Protein AF-A0A2E4XYW0-F1 (afdb_monomer_lite)

Secondary structure (DSSP, 8-state):
--HHHHHHTT-S-TTT--TTT---BHHHHHHHHIIIIIHHHTTTEEEETTEEEEE-SS--HHHHHHHHHHHHHHHTTTS-----SGGGHHHHHHHHH-SEEEEEETTEEEEEE-------B-

Foldseek 3Di:
DPPVVCVLVPVPCLVVDPPLPDAAQLVVVVVVCCVPPCVVVVVAWDDDPLEIEGEDEADDPVRQVVVVVVLCVLLVFQDQDDPPDSVNVVSNSCNQNGQKYWYDYPPDIDIDGRPHHHNHDD

Sequence (122 aa):
MDEFERYLQGEDLYRKYEVTRITWDCDRLQSQFEEKYLNTVRRRIARDGNAVVFTKSELAPEAFERWIKEAQYSLSFGQERQISNPANLMPALIVRLFDRFEFRSGDLRDNVANDFEPRCEG

Radius of gyration: 14.98 Å; chains: 1; bounding box: 35×28×43 Å

pLDDT: mean 72.6, std 15.67, range [41.0, 95.31]

Structure (mmCIF, N/CA/C/O backbone):
data_AF-A0A2E4XYW0-F1
#
_entry.id   AF-A0A2E4XYW0-F1
#
loop_
_atom_site.group_PDB
_atom_site.id
_atom_site.type_symbol
_atom_site.label_atom_id
_atom_site.lab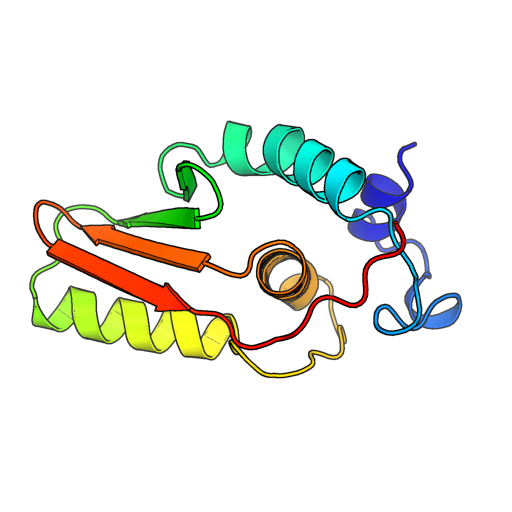el_alt_id
_atom_site.label_comp_id
_atom_site.label_asym_id
_atom_site.label_entity_id
_atom_site.label_seq_id
_atom_site.pdbx_PDB_ins_code
_atom_site.Cartn_x
_atom_site.Cartn_y
_atom_site.Cartn_z
_atom_site.occupancy
_atom_site.B_iso_or_equiv
_atom_site.auth_seq_id
_atom_site.auth_comp_id
_atom_site.auth_asym_id
_atom_site.auth_atom_id
_atom_site.pdbx_PDB_model_num
ATOM 1 N N . MET A 1 1 ? -14.485 17.399 12.306 1.00 48.28 1 MET A N 1
ATOM 2 C CA . MET A 1 1 ? -13.127 16.877 12.071 1.00 48.28 1 MET A CA 1
ATOM 3 C C . MET A 1 1 ? -13.220 15.380 12.186 1.00 48.28 1 MET A C 1
ATOM 5 O O . MET A 1 1 ? -13.632 14.907 13.241 1.00 48.28 1 MET A O 1
ATOM 9 N N . ASP A 1 2 ? -12.942 14.683 11.090 1.00 60.78 2 ASP A N 1
ATOM 10 C CA . ASP A 1 2 ? -12.920 13.223 11.068 1.00 60.78 2 ASP A CA 1
ATOM 11 C C . ASP A 1 2 ? -11.887 12.717 12.078 1.00 60.78 2 ASP A C 1
ATOM 13 O O . ASP A 1 2 ? -10.827 13.320 12.252 1.00 60.78 2 ASP A O 1
ATOM 17 N N . GLU A 1 3 ? -12.193 11.622 12.763 1.00 53.34 3 GLU A N 1
ATOM 18 C CA . GLU A 1 3 ? -11.297 10.992 13.740 1.00 53.34 3 GLU A CA 1
ATOM 19 C C . GLU A 1 3 ? -9.930 10.667 13.114 1.00 53.34 3 GLU A C 1
ATOM 21 O O . GLU A 1 3 ? -8.883 10.880 13.727 1.00 53.34 3 GLU A O 1
ATOM 26 N N . PHE A 1 4 ? -9.949 10.315 11.826 1.00 57.28 4 PHE A N 1
ATOM 27 C CA . PHE A 1 4 ? -8.784 10.169 10.964 1.00 57.28 4 PHE A CA 1
ATOM 28 C C . PHE A 1 4 ? -7.966 11.461 10.817 1.00 57.28 4 PHE A C 1
ATOM 30 O O . PHE A 1 4 ? -6.744 11.429 10.890 1.00 57.28 4 PHE A O 1
ATOM 37 N N . GLU A 1 5 ? -8.593 12.630 10.662 1.00 54.91 5 GLU A N 1
ATOM 38 C CA . GLU A 1 5 ? -7.863 13.902 10.555 1.00 54.91 5 GLU A CA 1
ATOM 39 C C . GLU A 1 5 ? -7.206 14.313 11.866 1.00 54.91 5 GLU A C 1
ATOM 41 O O . GLU A 1 5 ? -6.079 14.800 11.848 1.00 54.91 5 GLU A O 1
ATOM 46 N N . ARG A 1 6 ? -7.881 14.080 12.994 1.00 58.03 6 ARG A N 1
ATOM 47 C CA . ARG A 1 6 ? -7.336 14.348 14.334 1.00 58.03 6 ARG A CA 1
ATOM 48 C C . ARG A 1 6 ? -6.146 13.436 14.626 1.00 58.03 6 ARG A C 1
ATOM 50 O O . ARG A 1 6 ? -5.119 13.890 15.125 1.00 58.03 6 ARG A O 1
ATOM 57 N N . TYR A 1 7 ? -6.253 12.178 14.202 1.00 55.59 7 TYR A N 1
ATOM 58 C CA . TYR A 1 7 ? -5.169 11.204 14.213 1.00 55.59 7 TYR A CA 1
ATOM 59 C C . TYR A 1 7 ? -3.971 11.620 13.345 1.00 55.59 7 TYR A C 1
ATOM 61 O O . TYR A 1 7 ? -2.829 11.588 13.804 1.00 55.59 7 TYR A O 1
ATOM 69 N N . LEU A 1 8 ? -4.216 12.098 12.123 1.00 51.88 8 LEU A N 1
ATOM 70 C CA . LEU A 1 8 ? -3.176 12.586 11.209 1.00 51.88 8 LEU A CA 1
ATOM 71 C C . LEU A 1 8 ? -2.523 13.901 11.655 1.00 51.88 8 LEU A C 1
ATOM 73 O O . LEU A 1 8 ? -1.375 14.162 11.301 1.00 51.88 8 LEU A O 1
ATOM 77 N N . GLN A 1 9 ? -3.242 14.738 12.405 1.00 53.25 9 GLN A N 1
ATOM 78 C CA . GLN A 1 9 ? -2.747 16.021 12.911 1.00 53.25 9 GLN A CA 1
ATOM 79 C C . GLN A 1 9 ? -1.869 15.886 14.161 1.00 53.25 9 GLN A C 1
ATOM 81 O O . GLN A 1 9 ? -1.334 16.888 14.631 1.00 53.25 9 GLN A O 1
ATOM 86 N N . GLY A 1 10 ? -1.684 14.672 14.691 1.00 45.06 10 GLY A N 1
ATOM 87 C CA . GLY A 1 10 ? -0.855 14.463 15.873 1.00 45.06 10 GLY A CA 1
ATOM 88 C C . GLY A 1 10 ? -1.433 15.100 17.138 1.00 45.06 10 GLY A C 1
ATOM 89 O O . GLY A 1 10 ? -0.673 15.339 18.077 1.00 45.06 10 GLY A O 1
ATOM 90 N N . GLU A 1 11 ? -2.753 15.356 17.192 1.00 46.78 11 GLU A N 1
ATOM 91 C CA . GLU A 1 11 ? -3.426 15.505 18.489 1.00 46.78 11 GLU A CA 1
ATOM 92 C C . GLU A 1 11 ? -3.053 14.271 19.321 1.00 46.78 11 GLU A C 1
ATOM 94 O O . GLU A 1 11 ? -3.025 13.169 18.778 1.00 46.78 11 GLU A O 1
ATOM 99 N N . ASP A 1 12 ? -2.698 14.486 20.592 1.00 46.72 12 ASP A N 1
ATOM 100 C CA . ASP A 1 12 ? -2.027 13.572 21.535 1.00 46.72 12 ASP A CA 1
ATOM 101 C C . ASP A 1 12 ? -2.797 12.251 21.786 1.00 46.72 12 ASP A C 1
ATOM 103 O O . ASP A 1 12 ? -3.289 11.952 22.874 1.00 46.72 12 ASP A O 1
ATOM 107 N N . LEU A 1 13 ? -2.947 11.449 20.734 1.00 44.41 13 LEU A N 1
ATOM 108 C CA . LEU A 1 13 ? -3.657 10.178 20.694 1.00 44.41 13 LEU A CA 1
ATOM 109 C C . LEU A 1 13 ? -2.698 9.022 20.988 1.00 44.41 13 LEU A C 1
ATOM 111 O O . LEU A 1 13 ? -3.163 7.981 21.429 1.00 44.41 13 LEU A O 1
ATOM 115 N N . TYR A 1 14 ? -1.377 9.229 20.887 1.00 41.00 14 TYR A N 1
ATOM 116 C CA . TYR A 1 14 ? -0.352 8.282 21.354 1.00 41.00 14 TYR A CA 1
ATOM 117 C C . TYR A 1 14 ? -0.490 7.949 22.846 1.00 41.00 14 TYR A C 1
ATOM 119 O O . TYR A 1 14 ? -0.119 6.859 23.273 1.00 41.00 14 TYR A O 1
ATOM 127 N N . ARG A 1 15 ? -1.034 8.878 23.646 1.00 43.19 15 ARG A N 1
ATOM 128 C CA . ARG A 1 15 ? -1.333 8.667 25.071 1.00 43.19 15 ARG A CA 1
ATOM 129 C C . ARG A 1 15 ? -2.753 8.193 25.350 1.00 43.19 15 ARG A C 1
ATOM 131 O O . ARG A 1 15 ? -2.995 7.641 26.419 1.00 43.19 15 ARG A O 1
ATOM 138 N N . LYS A 1 16 ? -3.694 8.430 24.436 1.00 41.78 16 LYS A N 1
ATOM 139 C CA . LYS A 1 16 ? -5.114 8.125 24.653 1.00 41.78 16 LYS A CA 1
ATOM 140 C C . LYS A 1 16 ? -5.534 6.794 24.031 1.00 41.78 16 LYS A C 1
ATOM 142 O O . LYS A 1 16 ? -6.499 6.193 24.492 1.00 41.78 16 LYS A O 1
ATOM 147 N N . TYR A 1 17 ? -4.790 6.319 23.036 1.00 42.41 17 TYR A N 1
ATOM 148 C CA . TYR A 1 17 ? -5.134 5.134 22.284 1.00 42.41 17 TYR A CA 1
ATOM 149 C C . TYR A 1 17 ? -3.882 4.394 21.789 1.00 42.41 17 TYR A C 1
ATOM 151 O O . TYR A 1 17 ? -3.157 4.867 20.914 1.00 42.41 17 TYR A O 1
ATOM 159 N N . GLU A 1 18 ? -3.635 3.192 22.306 1.00 49.00 18 GLU A N 1
ATOM 160 C CA . GLU A 1 18 ? -2.759 2.247 21.614 1.00 49.00 18 GLU A CA 1
ATOM 161 C C . GLU A 1 18 ? -3.407 1.931 20.267 1.00 49.00 18 GLU A C 1
ATOM 163 O O . GLU A 1 18 ? -4.467 1.317 20.229 1.00 49.00 18 GLU A O 1
ATOM 168 N N . VAL A 1 19 ? -2.795 2.357 19.161 1.00 46.62 19 VAL A N 1
ATOM 169 C CA . VAL A 1 19 ? -3.316 2.178 17.791 1.00 46.62 19 VAL A CA 1
ATOM 170 C C . VAL A 1 19 ? -3.702 0.723 17.514 1.00 46.62 19 VAL A C 1
ATOM 172 O O . VAL A 1 19 ? -4.660 0.453 16.801 1.00 46.62 19 VAL A O 1
ATOM 175 N N . THR A 1 20 ? -3.007 -0.227 18.134 1.00 47.62 20 THR A N 1
ATOM 176 C CA . THR A 1 20 ? -3.236 -1.675 18.031 1.00 47.62 20 THR A CA 1
ATOM 177 C C . THR A 1 20 ? -4.450 -2.165 18.831 1.00 47.62 20 THR A C 1
ATOM 179 O O . THR A 1 20 ? -4.958 -3.254 18.568 1.00 47.62 20 THR A O 1
ATOM 182 N N . ARG A 1 21 ? -4.952 -1.351 19.767 1.00 44.53 21 ARG A N 1
ATOM 183 C CA . ARG A 1 21 ? -6.178 -1.564 20.551 1.00 44.53 21 ARG A CA 1
ATOM 184 C C . ARG A 1 21 ? -7.353 -0.695 20.118 1.00 44.53 21 ARG A C 1
ATOM 186 O O . ARG A 1 21 ? -8.450 -0.918 20.621 1.00 44.53 21 ARG A O 1
ATOM 193 N N . ILE A 1 22 ? -7.156 0.272 19.220 1.00 51.81 22 ILE A N 1
ATOM 194 C CA . ILE A 1 22 ? -8.296 0.979 18.640 1.00 51.81 22 ILE A CA 1
ATOM 195 C C . ILE A 1 22 ? -8.933 0.059 17.625 1.00 51.81 22 ILE A C 1
ATOM 197 O O . ILE A 1 22 ? -8.310 -0.353 16.642 1.00 51.81 22 ILE A O 1
ATOM 201 N N . THR A 1 23 ? -10.173 -0.272 17.901 1.00 53.78 23 THR A N 1
ATOM 202 C CA . THR A 1 23 ? -11.058 -0.916 16.970 1.00 53.78 23 THR A CA 1
ATOM 203 C C . THR A 1 23 ? -11.662 0.159 16.084 1.00 53.78 23 THR A C 1
ATOM 205 O O . THR A 1 23 ? -12.547 0.918 16.462 1.00 53.78 23 THR A O 1
ATOM 208 N N . TRP A 1 24 ? -11.073 0.304 14.907 1.00 61.91 24 TRP A N 1
ATOM 209 C CA . TRP A 1 24 ? -11.617 1.173 13.887 1.00 61.91 24 TRP A CA 1
ATOM 210 C C . TRP A 1 24 ? -12.484 0.355 12.937 1.00 61.91 24 TRP A C 1
ATOM 212 O O . TRP A 1 24 ? -12.132 -0.779 12.603 1.00 61.91 24 TRP A O 1
ATOM 222 N N . ASP A 1 25 ? -13.565 0.969 12.465 1.00 68.94 25 ASP A N 1
ATOM 223 C CA . ASP A 1 25 ? -14.246 0.554 11.242 1.00 68.94 25 ASP A CA 1
ATOM 224 C C . ASP A 1 25 ? -13.255 0.733 10.080 1.00 68.94 25 ASP A C 1
ATOM 226 O O . ASP A 1 25 ? -12.990 1.847 9.607 1.00 68.94 25 ASP A O 1
ATOM 230 N N . CYS A 1 26 ? -12.622 -0.374 9.694 1.00 73.75 26 CYS A N 1
ATOM 231 C CA . CYS A 1 26 ? -11.586 -0.378 8.671 1.00 73.75 26 CYS A CA 1
ATOM 232 C C . CYS A 1 26 ? -12.139 -0.000 7.299 1.00 73.75 26 CYS A C 1
ATOM 234 O O . CYS A 1 26 ? -11.423 0.660 6.552 1.00 73.75 26 CYS A O 1
ATOM 236 N N . ASP A 1 27 ? -13.395 -0.328 6.990 1.00 73.75 27 ASP A N 1
ATOM 237 C CA . ASP A 1 27 ? -14.017 0.003 5.706 1.00 73.75 27 ASP A CA 1
ATOM 238 C C . ASP A 1 27 ? -14.202 1.518 5.577 1.00 73.75 27 ASP A C 1
ATOM 240 O O . ASP A 1 27 ? -13.855 2.136 4.557 1.00 73.75 27 ASP A O 1
ATOM 244 N N . ARG A 1 28 ? -14.686 2.152 6.651 1.00 72.19 28 ARG A N 1
ATOM 245 C CA . ARG A 1 28 ? -14.806 3.609 6.717 1.00 72.19 28 ARG A CA 1
ATOM 246 C C . ARG A 1 28 ? -13.439 4.288 6.670 1.00 72.19 28 ARG A C 1
ATOM 248 O O . ARG A 1 28 ? -13.274 5.264 5.934 1.00 72.19 28 ARG A O 1
ATOM 255 N N . LEU A 1 29 ? -12.454 3.787 7.415 1.00 72.94 29 LEU A N 1
ATOM 256 C CA . LEU A 1 29 ? -11.099 4.345 7.395 1.00 72.94 29 LEU A CA 1
ATOM 257 C C . LEU A 1 29 ? -10.416 4.195 6.043 1.00 72.94 29 LEU A C 1
ATOM 259 O O . LEU A 1 29 ? -9.770 5.132 5.575 1.00 72.94 29 LEU A O 1
ATOM 263 N N . GLN A 1 30 ? -10.558 3.034 5.418 1.00 75.69 30 GLN A N 1
ATOM 264 C CA . GLN A 1 30 ? -10.026 2.766 4.096 1.00 75.69 30 GLN A CA 1
ATOM 265 C C . GLN A 1 30 ? -10.625 3.743 3.083 1.00 75.69 30 GLN A C 1
ATOM 267 O O . GLN A 1 30 ? -9.883 4.385 2.343 1.00 75.69 30 GLN A O 1
ATOM 272 N N . SER A 1 31 ? -11.943 3.947 3.116 1.00 73.44 31 SER A N 1
ATOM 273 C CA . SER A 1 31 ? -12.621 4.908 2.238 1.00 73.44 31 SER A CA 1
ATOM 274 C C . SER A 1 31 ? -12.070 6.334 2.402 1.00 73.44 31 SER A C 1
ATOM 276 O O . SER A 1 31 ? -11.749 6.996 1.414 1.00 73.44 31 SER A O 1
ATOM 278 N N . GLN A 1 32 ? -11.872 6.792 3.644 1.00 70.94 32 GLN A N 1
ATOM 279 C CA . GLN A 1 32 ? -11.298 8.114 3.937 1.00 70.94 32 GLN A CA 1
ATOM 280 C C . GLN A 1 32 ? -9.825 8.228 3.515 1.00 70.94 32 GLN A C 1
ATOM 282 O O . GLN A 1 32 ? -9.389 9.263 2.999 1.00 70.94 32 GLN A O 1
ATOM 287 N N . PHE A 1 33 ? -9.045 7.163 3.713 1.00 75.69 33 PHE A N 1
ATOM 288 C CA . PHE A 1 33 ? -7.654 7.091 3.280 1.00 75.69 33 PHE A CA 1
ATOM 289 C C . PHE A 1 33 ? -7.544 7.226 1.758 1.00 75.69 33 PHE A C 1
ATOM 291 O O . PHE A 1 33 ? -6.730 8.003 1.250 1.00 75.69 33 PHE A O 1
ATOM 298 N N . GLU A 1 34 ? -8.381 6.501 1.022 1.00 71.56 34 GLU A N 1
ATOM 299 C CA . GLU A 1 34 ? -8.414 6.519 -0.439 1.00 71.56 34 GLU A CA 1
ATOM 300 C C . GLU A 1 34 ? -8.821 7.887 -0.982 1.00 71.56 34 GLU A C 1
ATOM 302 O O . GLU A 1 34 ? -8.144 8.433 -1.864 1.00 71.56 34 GLU A O 1
ATOM 307 N N . GLU A 1 35 ? -9.875 8.472 -0.408 1.00 70.50 35 GLU A N 1
ATOM 308 C CA . GLU A 1 35 ? -10.373 9.789 -0.790 1.00 70.50 35 GLU A CA 1
ATOM 309 C C . GLU A 1 35 ? -9.302 10.872 -0.630 1.00 70.50 35 GLU A C 1
ATOM 311 O O . GLU A 1 35 ? -9.121 11.703 -1.523 1.00 70.50 35 GLU A O 1
ATOM 316 N N . LYS A 1 36 ? -8.558 10.838 0.481 1.00 67.25 36 LYS A N 1
ATOM 317 C CA . LYS A 1 36 ? -7.611 11.892 0.855 1.00 67.25 36 LYS A CA 1
ATOM 318 C C . LYS A 1 36 ? -6.216 11.700 0.263 1.00 67.25 36 LYS A C 1
ATOM 320 O O . LYS A 1 36 ? -5.601 12.662 -0.206 1.00 67.25 36 LYS A O 1
ATOM 325 N N . TYR A 1 37 ? -5.698 10.474 0.277 1.00 65.81 37 TYR A N 1
ATOM 326 C CA . TYR A 1 37 ? -4.298 10.194 -0.048 1.00 65.81 37 TYR A CA 1
ATOM 327 C C . TYR A 1 37 ? -4.115 9.520 -1.397 1.00 65.81 37 TYR A C 1
ATOM 329 O O . TYR A 1 37 ? -3.269 9.971 -2.171 1.00 65.81 37 TYR A O 1
ATOM 337 N N . LEU A 1 38 ? -4.909 8.498 -1.730 1.00 66.56 38 LEU A N 1
ATOM 338 C CA . LEU A 1 38 ? -4.754 7.845 -3.032 1.00 66.56 38 LEU A CA 1
ATOM 339 C C . LEU A 1 38 ? -5.157 8.779 -4.167 1.00 66.56 38 LEU A C 1
ATOM 341 O O . LEU A 1 38 ? -4.400 8.911 -5.124 1.00 66.56 38 LEU A O 1
ATOM 345 N N . ASN A 1 39 ? -6.264 9.515 -4.035 1.00 59.81 39 ASN A N 1
ATOM 346 C CA . ASN A 1 39 ? -6.680 10.486 -5.054 1.00 59.81 39 ASN A CA 1
ATOM 347 C C . ASN A 1 39 ? -5.641 11.592 -5.303 1.00 59.81 39 ASN A C 1
ATOM 349 O O . ASN A 1 39 ? -5.442 11.998 -6.449 1.00 59.81 39 ASN A O 1
ATOM 353 N N . THR A 1 40 ? -4.932 12.023 -4.258 1.00 56.53 40 THR A N 1
ATOM 354 C CA . THR A 1 40 ? -3.900 13.070 -4.334 1.00 56.53 40 THR A CA 1
ATOM 355 C C . THR A 1 40 ? -2.570 12.542 -4.896 1.00 56.53 40 THR A C 1
ATOM 357 O O . THR A 1 40 ? -1.861 13.261 -5.599 1.00 56.53 40 THR A O 1
ATOM 360 N N . VAL A 1 41 ? -2.235 11.269 -4.647 1.00 56.41 41 VAL A N 1
ATOM 361 C CA . VAL A 1 41 ? -0.963 10.626 -5.044 1.00 56.41 41 VAL A CA 1
ATOM 362 C C . VAL A 1 41 ? -1.131 9.702 -6.270 1.00 56.41 41 VAL A C 1
ATOM 364 O O . VAL A 1 41 ? -0.193 8.998 -6.645 1.00 56.41 41 VAL A O 1
ATOM 367 N N . ARG A 1 42 ? -2.283 9.760 -6.964 1.00 52.25 42 ARG A N 1
ATOM 368 C CA . ARG A 1 42 ? -2.745 8.882 -8.073 1.00 52.25 42 ARG A CA 1
ATOM 369 C C . ARG A 1 42 ? -1.713 8.463 -9.124 1.00 52.25 42 ARG A C 1
ATOM 371 O O . ARG A 1 42 ? -1.891 7.442 -9.774 1.00 52.25 42 ARG A O 1
ATOM 378 N N . ARG A 1 43 ? -0.640 9.233 -9.332 1.00 53.06 43 ARG A N 1
ATOM 379 C CA . ARG A 1 43 ? 0.429 8.870 -10.282 1.00 53.06 43 ARG A CA 1
ATOM 380 C C . ARG A 1 43 ? 1.358 7.762 -9.772 1.00 53.06 43 ARG A C 1
ATOM 382 O O . ARG A 1 43 ? 2.089 7.194 -10.573 1.00 53.06 43 ARG A O 1
ATOM 389 N N . ARG A 1 44 ? 1.389 7.508 -8.460 1.00 60.47 44 ARG A N 1
ATOM 390 C CA . ARG A 1 44 ? 2.321 6.569 -7.810 1.00 60.47 44 ARG A CA 1
ATOM 391 C C . ARG A 1 44 ? 1.641 5.540 -6.915 1.00 60.47 44 ARG A C 1
ATOM 393 O O . ARG A 1 44 ? 2.273 4.530 -6.638 1.00 60.47 44 ARG A O 1
ATOM 400 N N . ILE A 1 45 ? 0.412 5.782 -6.456 1.00 66.50 45 ILE A N 1
ATOM 401 C CA . ILE A 1 45 ? -0.350 4.828 -5.640 1.00 66.50 45 ILE A CA 1
ATOM 402 C C . ILE A 1 45 ? -1.802 4.794 -6.139 1.00 66.50 45 ILE A C 1
ATOM 404 O O . ILE A 1 45 ? -2.421 5.850 -6.264 1.00 66.50 45 ILE A O 1
ATOM 408 N N . ALA A 1 46 ? -2.329 3.607 -6.440 1.00 70.31 46 ALA A N 1
ATOM 409 C CA . ALA A 1 46 ? -3.703 3.371 -6.892 1.00 70.31 46 ALA A CA 1
ATOM 410 C C . ALA A 1 46 ? -4.333 2.174 -6.156 1.00 70.31 46 ALA A C 1
ATOM 412 O O . ALA A 1 46 ? -3.643 1.477 -5.416 1.00 70.31 46 ALA A O 1
ATOM 413 N N . ARG A 1 47 ? -5.633 1.934 -6.360 1.00 71.56 47 ARG A N 1
ATOM 414 C CA . ARG A 1 47 ? -6.343 0.739 -5.881 1.00 71.56 47 ARG A CA 1
ATOM 415 C C . ARG A 1 47 ? -6.849 -0.079 -7.063 1.00 71.56 47 ARG A C 1
ATOM 417 O O . ARG A 1 47 ? -7.407 0.489 -8.000 1.00 71.56 47 ARG A O 1
ATOM 424 N N . ASP A 1 48 ? -6.672 -1.392 -6.984 1.00 70.06 48 ASP A N 1
ATOM 425 C CA . ASP A 1 48 ? -7.206 -2.376 -7.927 1.00 70.06 48 ASP A CA 1
ATOM 426 C C . ASP A 1 48 ? -7.865 -3.518 -7.131 1.00 70.06 48 ASP A C 1
ATOM 428 O O . ASP A 1 48 ? -7.193 -4.374 -6.552 1.00 70.06 48 ASP A O 1
ATOM 432 N N . GLY A 1 49 ? -9.195 -3.473 -6.993 1.00 73.50 49 GLY A N 1
ATOM 433 C CA . GLY A 1 49 ? -9.933 -4.379 -6.107 1.00 73.50 49 GLY A CA 1
ATOM 434 C C . GLY A 1 49 ? -9.511 -4.216 -4.643 1.00 73.50 49 GLY A C 1
ATOM 435 O O . GLY A 1 49 ? -9.698 -3.149 -4.066 1.00 73.50 49 GLY A O 1
ATOM 436 N N . ASN A 1 50 ? -8.928 -5.255 -4.042 1.00 70.31 50 ASN A N 1
ATOM 437 C CA . ASN A 1 50 ? -8.394 -5.206 -2.670 1.00 70.31 50 ASN A CA 1
ATOM 438 C C . ASN A 1 50 ? -6.886 -4.908 -2.618 1.00 70.31 50 ASN A C 1
ATOM 440 O O . ASN A 1 50 ? -6.313 -4.873 -1.535 1.00 70.31 50 ASN A O 1
ATOM 444 N N . ALA A 1 51 ? -6.236 -4.694 -3.766 1.00 80.12 51 ALA A N 1
ATOM 445 C CA . ALA A 1 51 ? -4.804 -4.439 -3.824 1.00 80.12 51 ALA A CA 1
ATOM 446 C C . ALA A 1 51 ? -4.481 -2.943 -3.907 1.00 80.12 51 ALA A C 1
ATOM 448 O O . ALA A 1 51 ? -5.096 -2.198 -4.677 1.00 80.12 51 ALA A O 1
ATOM 449 N N . VAL A 1 52 ? -3.457 -2.515 -3.168 1.00 86.25 52 VAL A N 1
ATOM 450 C CA . VAL A 1 52 ? -2.819 -1.205 -3.357 1.00 86.25 52 VAL A CA 1
ATOM 451 C C . VAL A 1 52 ? -1.684 -1.340 -4.359 1.00 86.25 52 VAL A C 1
ATOM 453 O O . VAL A 1 52 ? -0.759 -2.126 -4.172 1.00 86.25 52 VAL A O 1
ATOM 456 N N . VAL A 1 53 ? -1.729 -0.534 -5.412 1.00 87.56 53 VAL A N 1
ATOM 457 C CA . VAL A 1 53 ? -0.775 -0.565 -6.519 1.00 87.56 53 VAL A CA 1
ATOM 458 C C . VAL A 1 53 ? 0.216 0.584 -6.388 1.00 87.56 53 VAL A C 1
ATOM 460 O O . VAL A 1 53 ? -0.149 1.743 -6.578 1.00 87.56 53 VAL A O 1
ATOM 463 N N . PHE A 1 54 ? 1.483 0.279 -6.1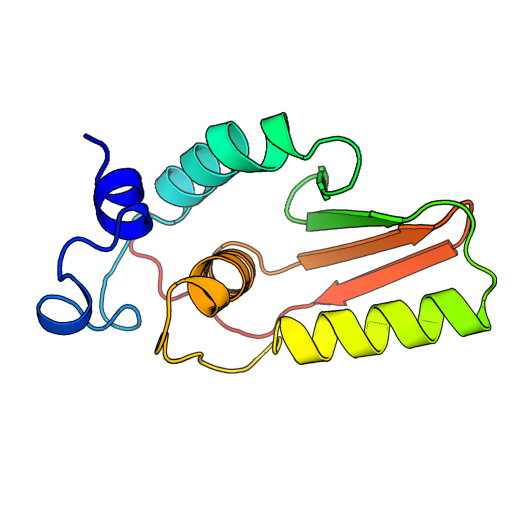30 1.00 87.44 54 PHE A N 1
ATOM 464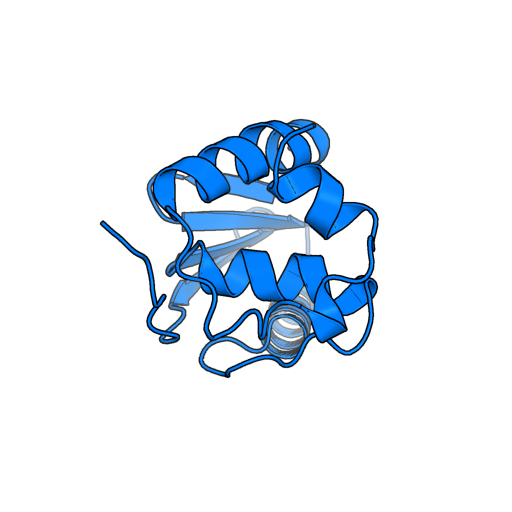 C CA . PHE A 1 54 ? 2.596 1.222 -6.166 1.00 87.44 54 PHE A CA 1
ATOM 465 C C . PHE A 1 54 ? 3.224 1.253 -7.558 1.00 87.44 54 PHE A C 1
ATOM 467 O O . PHE A 1 54 ? 3.685 0.237 -8.066 1.00 87.44 54 PHE A O 1
ATOM 474 N N . THR A 1 55 ? 3.295 2.428 -8.179 1.00 88.25 55 THR A N 1
ATOM 475 C CA . THR A 1 55 ? 3.867 2.608 -9.520 1.00 88.25 55 THR A CA 1
ATOM 476 C C . THR A 1 55 ? 5.104 3.495 -9.483 1.00 88.25 55 THR A C 1
ATOM 478 O O . THR A 1 55 ? 5.083 4.600 -8.930 1.00 88.25 55 THR A O 1
ATOM 481 N N . LYS A 1 56 ? 6.177 3.035 -10.133 1.00 86.75 56 LYS A N 1
ATOM 482 C CA . LYS A 1 56 ? 7.398 3.813 -10.373 1.00 86.75 56 LYS A CA 1
ATOM 483 C C . LYS A 1 56 ? 7.815 3.676 -11.834 1.00 86.75 56 LYS A C 1
ATOM 485 O O . LYS A 1 56 ? 7.778 2.585 -12.386 1.00 86.75 56 LYS A O 1
ATOM 490 N N . SER A 1 57 ? 8.175 4.776 -12.481 1.00 84.62 57 SER A N 1
ATOM 491 C CA . SER A 1 57 ? 8.442 4.794 -13.924 1.00 84.62 57 SER A CA 1
ATOM 492 C C . SER A 1 57 ? 9.714 4.026 -14.300 1.00 84.62 57 SER A C 1
ATOM 494 O O . SER A 1 57 ? 10.751 4.252 -13.682 1.00 84.62 57 SER A O 1
ATOM 496 N N . GLU A 1 58 ? 9.600 3.174 -15.325 1.00 85.38 58 GLU A N 1
ATOM 497 C CA . GLU A 1 58 ? 10.690 2.665 -16.182 1.00 85.38 58 GLU A CA 1
ATOM 498 C C . GLU A 1 58 ? 11.978 2.236 -15.454 1.00 85.38 58 GLU A C 1
ATOM 500 O O . GLU A 1 58 ? 13.088 2.638 -15.804 1.00 85.38 58 GLU A O 1
ATOM 505 N N . LEU A 1 59 ? 11.845 1.409 -14.418 1.00 90.62 59 LEU A N 1
ATOM 506 C CA . LEU A 1 59 ? 12.987 0.802 -13.748 1.00 90.62 59 LEU A CA 1
ATOM 507 C C . LEU A 1 59 ? 13.508 -0.394 -14.547 1.00 90.62 59 LEU A C 1
ATOM 509 O O . LEU A 1 59 ? 12.738 -1.235 -15.004 1.00 90.62 59 LEU A O 1
ATOM 513 N N . ALA A 1 60 ? 14.834 -0.511 -14.633 1.00 94.19 60 ALA A N 1
ATOM 514 C CA . ALA A 1 60 ? 15.480 -1.759 -15.031 1.00 94.19 60 ALA A CA 1
ATOM 515 C C . ALA A 1 60 ? 15.177 -2.877 -14.006 1.00 94.19 60 ALA A C 1
ATOM 517 O O . ALA A 1 60 ? 14.984 -2.556 -12.825 1.00 94.19 60 ALA A O 1
ATOM 518 N N . PRO A 1 61 ? 15.183 -4.166 -14.402 1.00 94.75 61 PRO A N 1
ATOM 519 C CA . PRO A 1 61 ? 14.838 -5.286 -13.520 1.00 94.75 61 PRO A CA 1
ATOM 520 C C . PRO A 1 61 ? 15.558 -5.271 -12.161 1.00 94.75 61 PRO A C 1
ATOM 522 O O . PRO A 1 61 ? 14.919 -5.348 -11.115 1.00 94.75 61 PRO A O 1
ATOM 525 N N . GLU A 1 62 ? 16.871 -5.034 -12.136 1.00 95.31 62 GLU A N 1
ATOM 526 C CA . GLU A 1 62 ? 17.663 -5.022 -10.898 1.00 95.31 62 GLU A CA 1
ATOM 527 C C . GLU A 1 62 ? 17.352 -3.805 -10.008 1.00 95.31 62 GLU A C 1
ATOM 529 O O . GLU A 1 62 ? 17.523 -3.826 -8.784 1.00 95.31 62 GLU A O 1
ATOM 534 N N . ALA A 1 63 ? 16.924 -2.692 -10.607 1.00 93.19 63 ALA A N 1
ATOM 535 C CA . ALA A 1 63 ? 16.474 -1.516 -9.869 1.00 93.19 63 ALA A CA 1
ATOM 536 C C . ALA A 1 63 ? 15.051 -1.708 -9.322 1.00 93.19 63 ALA A C 1
ATOM 538 O O . ALA A 1 63 ? 14.760 -1.243 -8.219 1.00 93.19 63 ALA A O 1
ATOM 539 N N . PHE A 1 64 ? 14.193 -2.410 -10.064 1.00 93.88 64 PHE A N 1
ATOM 540 C CA . PHE A 1 64 ? 12.846 -2.784 -9.645 1.00 93.88 64 PHE A CA 1
ATOM 541 C C . PHE A 1 64 ? 12.885 -3.720 -8.431 1.00 93.88 64 PHE A C 1
ATOM 543 O O . PHE A 1 64 ? 12.271 -3.409 -7.412 1.00 93.88 64 PHE A O 1
ATOM 550 N N . GLU A 1 65 ? 13.701 -4.776 -8.473 1.00 93.94 65 GLU A N 1
ATOM 551 C CA . GLU A 1 65 ? 13.869 -5.705 -7.346 1.00 93.94 65 GLU A CA 1
ATOM 552 C C . GLU A 1 65 ? 14.379 -5.016 -6.072 1.00 93.94 65 GLU A C 1
ATOM 554 O O . GLU A 1 65 ? 13.878 -5.268 -4.973 1.00 93.94 65 GLU A O 1
ATOM 559 N N . ARG A 1 66 ? 15.372 -4.123 -6.195 1.00 93.62 66 ARG A N 1
ATOM 560 C CA . ARG A 1 66 ? 15.882 -3.357 -5.044 1.00 93.62 66 ARG A CA 1
ATOM 561 C C . ARG A 1 66 ? 14.819 -2.433 -4.468 1.00 93.62 66 ARG A C 1
ATOM 563 O O . ARG A 1 66 ? 14.646 -2.397 -3.253 1.00 93.62 66 ARG A O 1
ATOM 570 N N . TRP A 1 67 ? 14.088 -1.731 -5.331 1.00 93.31 67 TRP A N 1
ATOM 571 C CA . TRP A 1 67 ? 13.009 -0.848 -4.903 1.00 93.31 67 TRP A CA 1
ATOM 572 C C . TRP A 1 67 ? 11.912 -1.606 -4.147 1.00 93.31 67 TRP A C 1
ATOM 574 O O . TRP A 1 67 ? 11.478 -1.137 -3.096 1.00 93.31 67 TRP A O 1
ATOM 584 N N . ILE A 1 68 ? 11.506 -2.784 -4.632 1.00 92.56 68 ILE A N 1
ATOM 585 C CA . ILE A 1 68 ? 10.531 -3.632 -3.938 1.00 92.56 68 ILE A CA 1
ATOM 586 C C . ILE A 1 68 ? 11.051 -4.025 -2.554 1.00 92.56 68 ILE A C 1
ATOM 588 O O . ILE A 1 68 ? 10.341 -3.839 -1.569 1.00 92.56 68 ILE A O 1
ATOM 592 N N . LYS A 1 69 ? 12.296 -4.508 -2.449 1.00 91.56 69 LYS A N 1
ATOM 593 C CA . LYS A 1 69 ? 12.892 -4.902 -1.160 1.00 91.56 69 LYS A CA 1
ATOM 594 C C . LYS A 1 69 ? 12.924 -3.746 -0.158 1.00 91.56 69 LYS A C 1
ATOM 596 O O . LYS A 1 69 ? 12.554 -3.926 0.999 1.00 91.56 69 LYS A O 1
ATOM 601 N N . GLU A 1 70 ? 13.317 -2.553 -0.601 1.00 90.00 70 GLU A N 1
ATOM 602 C CA . GLU A 1 70 ? 13.312 -1.344 0.233 1.00 90.00 70 GLU A CA 1
ATOM 603 C C . GLU A 1 70 ? 11.897 -0.949 0.669 1.00 90.00 70 GLU A C 1
ATOM 605 O O . GLU A 1 70 ? 11.687 -0.580 1.828 1.00 90.00 70 GLU A O 1
ATOM 610 N N . ALA A 1 71 ? 10.916 -1.038 -0.233 1.00 87.50 71 ALA A N 1
ATOM 611 C CA . ALA A 1 71 ? 9.527 -0.721 0.069 1.00 87.50 71 ALA A CA 1
ATOM 612 C C . ALA A 1 71 ? 8.921 -1.724 1.060 1.00 87.50 71 ALA A C 1
ATOM 614 O O . ALA A 1 71 ? 8.346 -1.303 2.061 1.00 87.50 71 ALA A O 1
ATOM 615 N N . GLN A 1 72 ? 9.108 -3.028 0.837 1.00 88.88 72 GLN A N 1
ATOM 616 C CA . GLN A 1 72 ? 8.662 -4.081 1.752 1.00 88.88 72 GLN A CA 1
ATOM 617 C C . GLN A 1 72 ? 9.291 -3.918 3.140 1.00 88.88 72 GLN A C 1
ATOM 619 O O . GLN A 1 72 ? 8.582 -3.995 4.139 1.00 88.88 72 GLN A O 1
ATOM 624 N N . TYR A 1 73 ? 10.593 -3.613 3.217 1.00 86.75 73 TYR A N 1
ATOM 625 C CA . TYR A 1 73 ? 11.264 -3.324 4.487 1.00 86.75 73 TYR A CA 1
ATOM 626 C C . TYR A 1 73 ? 10.667 -2.090 5.176 1.00 86.75 73 TYR A C 1
ATOM 628 O O . TYR A 1 73 ? 10.326 -2.132 6.358 1.00 86.75 73 TYR A O 1
ATOM 636 N N . SER A 1 74 ? 10.482 -1.004 4.420 1.00 83.81 74 SER A N 1
ATOM 637 C CA . SER A 1 74 ? 9.947 0.260 4.936 1.00 83.81 74 SER A CA 1
ATOM 638 C C . SER A 1 74 ? 8.502 0.145 5.404 1.00 83.81 74 SER A C 1
ATOM 640 O O . SER A 1 74 ? 8.119 0.851 6.336 1.00 83.81 74 SER A O 1
ATOM 642 N N . LEU A 1 75 ? 7.699 -0.706 4.758 1.00 82.69 75 LEU A N 1
ATOM 643 C CA . LEU A 1 75 ? 6.318 -1.014 5.133 1.00 82.69 75 LEU A CA 1
ATOM 644 C C . LEU A 1 75 ? 6.268 -2.043 6.270 1.00 82.69 75 LEU A C 1
ATOM 646 O O . LEU A 1 75 ? 5.395 -1.931 7.126 1.00 82.69 75 LEU A O 1
ATOM 650 N N . SER A 1 76 ? 7.259 -2.934 6.351 1.00 82.75 76 SER A N 1
ATOM 651 C CA . SER A 1 76 ? 7.367 -4.005 7.348 1.00 82.75 76 SER A CA 1
ATOM 652 C C . SER A 1 76 ? 6.138 -4.921 7.329 1.00 82.75 76 SER A C 1
ATOM 654 O O . SER A 1 76 ? 5.485 -5.121 8.351 1.00 82.75 76 SER A O 1
ATOM 656 N N . PHE A 1 77 ? 5.796 -5.441 6.144 1.00 82.25 77 PHE A N 1
ATOM 657 C CA . PHE A 1 77 ? 4.670 -6.366 5.971 1.00 82.25 77 PHE A CA 1
ATOM 658 C C . PHE A 1 77 ? 4.750 -7.545 6.953 1.00 82.25 77 PHE A C 1
ATOM 660 O O . PHE A 1 77 ? 5.835 -8.058 7.230 1.00 82.25 77 PHE A O 1
ATOM 667 N N . GLY A 1 78 ? 3.601 -7.948 7.504 1.00 72.94 78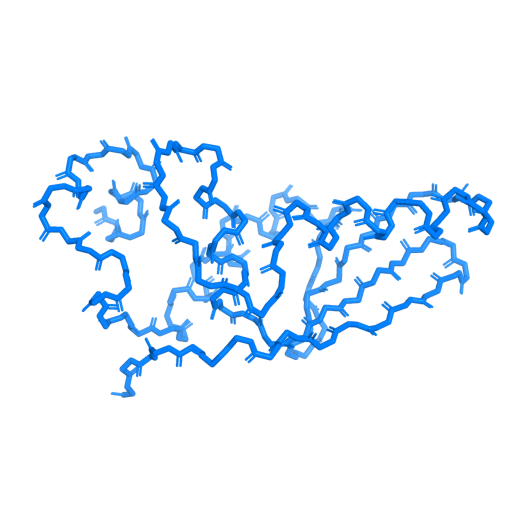 GLY A N 1
ATOM 668 C CA . GLY A 1 78 ? 3.514 -9.034 8.485 1.00 72.94 78 GLY A CA 1
ATOM 669 C C . GLY A 1 78 ? 4.021 -8.701 9.896 1.00 72.94 78 GLY A C 1
ATOM 670 O O . GLY A 1 78 ? 4.065 -9.593 10.741 1.00 72.94 78 GLY A O 1
ATOM 671 N N . GLN A 1 79 ? 4.406 -7.452 10.188 1.00 73.38 79 GLN A N 1
ATOM 672 C CA . GLN A 1 79 ? 4.859 -7.043 11.523 1.00 73.38 79 GLN A CA 1
ATOM 673 C C . GLN A 1 79 ? 3.976 -5.953 12.129 1.00 73.38 79 GLN A C 1
ATOM 675 O O . GLN A 1 79 ? 3.584 -4.990 11.471 1.00 73.38 79 GLN A O 1
ATOM 680 N N . GLU A 1 80 ? 3.711 -6.076 13.430 1.00 67.81 80 GLU A N 1
ATOM 681 C CA . GLU A 1 80 ? 3.052 -5.028 14.206 1.00 67.81 80 GLU A CA 1
ATOM 682 C C . GLU A 1 80 ? 3.978 -3.809 14.331 1.00 67.81 80 GLU A C 1
ATOM 684 O O . GLU A 1 80 ? 5.142 -3.924 14.723 1.00 67.81 80 GLU A O 1
ATOM 689 N N . ARG A 1 81 ? 3.463 -2.617 14.008 1.00 66.69 81 ARG A N 1
ATOM 690 C CA . ARG A 1 81 ? 4.227 -1.368 14.090 1.00 66.69 81 ARG A CA 1
ATOM 691 C C . 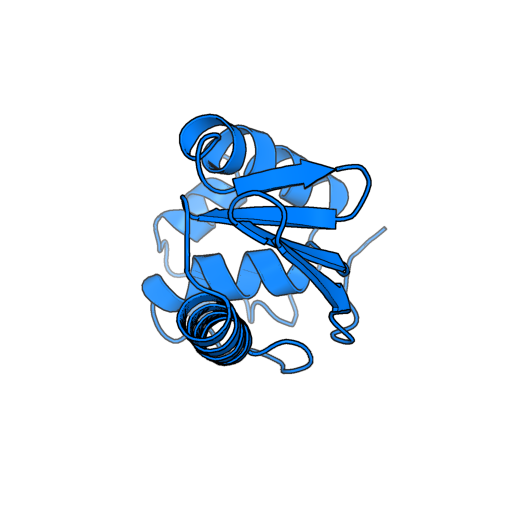ARG A 1 81 ? 3.752 -0.517 15.249 1.00 66.69 81 ARG A C 1
ATOM 693 O O . ARG A 1 81 ? 2.603 -0.082 15.291 1.00 66.69 81 ARG A O 1
ATOM 700 N N . GLN A 1 82 ? 4.683 -0.184 16.136 1.00 63.34 82 GLN A N 1
ATOM 701 C CA . GLN A 1 82 ? 4.492 0.937 17.041 1.00 63.34 82 GLN A CA 1
ATOM 702 C C . GLN A 1 82 ? 4.752 2.239 16.295 1.00 63.34 82 GLN A C 1
ATOM 704 O O . GLN A 1 82 ? 5.812 2.456 15.701 1.00 63.34 82 GLN A O 1
ATOM 709 N N . ILE A 1 83 ? 3.771 3.128 16.343 1.00 65.62 83 ILE A N 1
ATOM 710 C CA . ILE A 1 83 ? 3.907 4.459 15.777 1.00 65.62 83 ILE A CA 1
ATOM 711 C C . ILE A 1 83 ? 4.588 5.308 16.842 1.00 65.62 83 ILE A C 1
ATOM 713 O O . ILE A 1 83 ? 3.986 5.695 17.835 1.00 65.62 83 ILE A O 1
ATOM 717 N N . SER A 1 84 ? 5.882 5.530 16.659 1.00 63.84 84 SER A N 1
ATOM 718 C CA . SER A 1 84 ? 6.705 6.355 17.547 1.00 63.84 84 SER A CA 1
ATOM 719 C C . SER A 1 84 ? 6.915 7.772 17.008 1.00 63.84 84 SER A C 1
ATOM 721 O O . SER A 1 84 ? 7.400 8.640 17.729 1.00 63.84 84 SER A O 1
ATOM 723 N N . ASN A 1 85 ? 6.561 8.018 15.741 1.00 63.53 85 ASN A N 1
ATOM 724 C CA . ASN A 1 85 ? 6.591 9.333 15.111 1.00 63.53 85 ASN A CA 1
ATOM 725 C C . ASN A 1 85 ? 5.574 9.425 13.947 1.00 63.53 85 ASN A C 1
ATOM 727 O O . ASN A 1 85 ? 5.151 8.391 13.420 1.00 63.53 85 ASN A O 1
ATOM 731 N N . PRO A 1 86 ? 5.230 10.645 13.485 1.00 63.59 86 PRO A N 1
ATOM 732 C CA . PRO A 1 86 ? 4.275 10.842 12.389 1.00 63.59 86 PRO A CA 1
ATOM 733 C C . PRO A 1 86 ? 4.698 10.251 11.035 1.00 63.59 86 PRO A C 1
ATOM 735 O O . PRO A 1 86 ? 3.842 9.935 10.215 1.00 63.59 86 PRO A O 1
ATOM 738 N N . ALA A 1 87 ? 5.997 10.078 10.770 1.00 67.38 87 ALA A N 1
ATOM 739 C CA . ALA A 1 87 ? 6.472 9.528 9.497 1.00 67.38 87 ALA A CA 1
ATOM 740 C C . ALA A 1 87 ? 6.149 8.028 9.348 1.00 67.38 87 ALA A C 1
ATOM 742 O O . ALA A 1 87 ? 5.929 7.549 8.238 1.00 67.38 87 ALA A O 1
ATOM 743 N N . ASN A 1 88 ? 6.055 7.303 10.467 1.00 69.56 88 ASN A N 1
ATOM 744 C CA . ASN A 1 88 ? 5.698 5.882 10.499 1.00 69.56 88 ASN A CA 1
ATOM 745 C C . ASN A 1 88 ? 4.182 5.635 10.429 1.00 69.56 88 ASN A C 1
ATOM 747 O O . ASN A 1 88 ? 3.754 4.493 10.266 1.00 69.56 88 ASN A O 1
ATOM 751 N N . LEU A 1 89 ? 3.380 6.698 10.521 1.00 71.81 89 LEU A N 1
ATOM 752 C CA . LEU A 1 89 ? 1.922 6.645 10.550 1.00 71.81 89 LEU A CA 1
ATOM 753 C C . LEU A 1 89 ? 1.327 6.108 9.252 1.00 71.81 89 LEU A C 1
ATOM 755 O O . LEU A 1 89 ? 0.556 5.154 9.245 1.00 71.81 89 LEU A O 1
ATOM 759 N N . MET A 1 90 ? 1.720 6.731 8.145 1.00 74.69 90 MET A N 1
ATOM 760 C CA . MET A 1 90 ? 1.227 6.408 6.813 1.00 74.69 90 MET A CA 1
ATOM 761 C C . MET A 1 90 ? 1.555 4.951 6.428 1.00 74.69 90 MET A C 1
ATOM 763 O O . MET A 1 90 ? 0.631 4.217 6.082 1.00 74.69 90 MET A O 1
ATOM 767 N N . PRO A 1 91 ? 2.810 4.474 6.561 1.00 75.56 91 PRO A N 1
ATOM 768 C CA . PRO A 1 91 ? 3.135 3.061 6.382 1.00 75.56 91 PRO A CA 1
ATOM 769 C C . PRO A 1 91 ? 2.316 2.106 7.262 1.00 75.56 91 PRO A C 1
ATOM 771 O O . PRO A 1 91 ? 1.829 1.098 6.762 1.00 75.56 91 PRO A O 1
ATOM 774 N N . ALA A 1 92 ? 2.136 2.417 8.551 1.00 77.19 92 ALA A N 1
ATOM 775 C CA . ALA A 1 92 ? 1.382 1.562 9.468 1.00 77.19 92 ALA A CA 1
ATOM 776 C C . ALA A 1 92 ? -0.102 1.453 9.080 1.00 77.19 92 ALA A C 1
ATOM 778 O O . ALA A 1 92 ? -0.675 0.367 9.137 1.00 77.19 92 ALA A O 1
ATOM 779 N N . LEU A 1 93 ? -0.714 2.556 8.641 1.00 76.88 93 LEU A N 1
ATOM 780 C CA . LEU A 1 93 ? -2.092 2.567 8.149 1.00 76.88 93 LEU A CA 1
ATOM 781 C C . LEU A 1 93 ? -2.248 1.759 6.861 1.00 76.88 93 LEU A C 1
ATOM 783 O O . LEU A 1 93 ? -3.178 0.969 6.759 1.00 76.88 93 LEU A O 1
ATOM 787 N N . ILE A 1 94 ? -1.329 1.915 5.906 1.00 80.12 94 ILE A N 1
ATOM 788 C CA . ILE A 1 94 ? -1.344 1.152 4.651 1.00 80.12 94 ILE A CA 1
ATOM 789 C C . ILE A 1 94 ? -1.311 -0.354 4.940 1.00 80.12 94 ILE A C 1
ATOM 791 O O . ILE A 1 94 ? -2.140 -1.094 4.426 1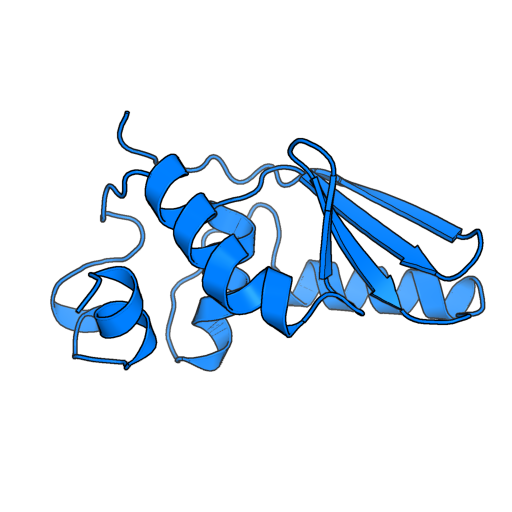.00 80.12 94 ILE A O 1
ATOM 795 N N . VAL A 1 95 ? -0.391 -0.804 5.796 1.00 81.38 95 VAL A N 1
ATOM 796 C CA . VAL A 1 95 ? -0.274 -2.225 6.162 1.00 81.38 95 VAL A CA 1
ATOM 797 C C . VAL A 1 95 ? -1.496 -2.716 6.933 1.00 81.38 95 VAL A C 1
ATOM 799 O O . VAL A 1 95 ? -1.904 -3.857 6.777 1.00 81.38 95 VAL A O 1
ATOM 802 N N . ARG A 1 96 ? -2.121 -1.880 7.762 1.00 79.00 96 ARG A N 1
ATOM 803 C CA . ARG A 1 96 ? -3.320 -2.301 8.490 1.00 79.00 96 ARG A CA 1
ATOM 804 C C . ARG A 1 96 ? -4.556 -2.410 7.599 1.00 79.00 96 ARG A C 1
ATOM 806 O O . ARG A 1 96 ? -5.374 -3.288 7.828 1.00 79.00 96 ARG A O 1
ATOM 813 N N . LEU A 1 97 ? -4.732 -1.487 6.659 1.00 79.00 97 LEU A N 1
ATOM 814 C CA . LEU A 1 97 ? -5.969 -1.359 5.882 1.00 79.00 97 LEU A CA 1
ATOM 815 C C . LEU A 1 97 ? -5.998 -2.261 4.643 1.00 79.00 97 LEU A C 1
ATOM 817 O O . LEU A 1 97 ? -7.067 -2.474 4.083 1.00 79.00 97 LEU A O 1
ATOM 821 N N . PHE A 1 98 ? -4.847 -2.774 4.204 1.00 81.81 98 PHE A N 1
ATOM 822 C CA . PHE A 1 98 ? -4.742 -3.543 2.969 1.00 81.81 98 PHE A CA 1
ATOM 823 C C . PHE A 1 98 ? -3.910 -4.815 3.174 1.00 81.81 98 PHE A C 1
ATOM 825 O O . PHE A 1 98 ? -2.809 -4.792 3.730 1.00 81.81 98 PHE A O 1
ATOM 832 N N . ASP A 1 99 ? -4.435 -5.934 2.685 1.00 85.19 99 ASP A N 1
ATOM 833 C CA . ASP A 1 99 ? -3.823 -7.266 2.749 1.00 85.19 99 ASP A CA 1
ATOM 834 C C . ASP A 1 99 ? -3.056 -7.622 1.463 1.00 85.19 99 ASP A C 1
ATOM 836 O O . ASP A 1 99 ? -2.300 -8.595 1.425 1.00 85.19 99 ASP A O 1
ATOM 840 N N . ARG A 1 100 ? -3.235 -6.840 0.391 1.00 89.25 100 ARG A N 1
ATOM 841 C CA . ARG A 1 100 ? -2.625 -7.084 -0.921 1.00 89.25 100 ARG A CA 1
ATOM 842 C C . ARG A 1 100 ? -1.985 -5.833 -1.495 1.00 89.25 100 ARG A C 1
ATOM 844 O O . ARG A 1 100 ? -2.555 -4.742 -1.481 1.00 89.25 100 ARG A O 1
ATOM 851 N N . PHE A 1 101 ? -0.806 -6.022 -2.071 1.00 90.88 101 PHE A N 1
ATOM 852 C CA . PHE A 1 101 ? 0.002 -4.964 -2.656 1.00 90.88 101 PHE A CA 1
ATOM 853 C C . PHE A 1 101 ? 0.560 -5.401 -3.999 1.00 90.88 101 PHE A C 1
ATOM 855 O O . PHE A 1 101 ? 0.936 -6.554 -4.182 1.00 90.88 101 PHE A O 1
ATOM 862 N N . GLU A 1 102 ? 0.669 -4.465 -4.927 1.00 92.88 102 GLU A N 1
ATOM 863 C CA . GLU A 1 102 ? 1.298 -4.698 -6.217 1.00 92.88 102 GLU A CA 1
ATOM 864 C C . GLU A 1 102 ? 2.298 -3.582 -6.514 1.00 92.88 102 GLU A C 1
ATOM 866 O O . GLU A 1 102 ? 2.007 -2.401 -6.340 1.00 92.88 102 GLU A O 1
ATOM 871 N N . PHE A 1 103 ? 3.485 -3.944 -6.982 1.00 92.31 103 PHE A N 1
ATOM 872 C CA . PHE A 1 103 ? 4.509 -3.018 -7.445 1.00 92.31 103 PHE A CA 1
ATOM 873 C C . PHE A 1 103 ? 4.572 -3.080 -8.969 1.00 92.31 103 PHE A C 1
ATOM 875 O O . PHE A 1 103 ? 4.706 -4.162 -9.533 1.00 92.31 103 PHE A O 1
ATOM 882 N N . ARG A 1 104 ? 4.485 -1.931 -9.648 1.00 92.94 104 ARG A N 1
ATOM 883 C CA . ARG A 1 104 ? 4.518 -1.820 -11.117 1.00 92.94 104 ARG A CA 1
ATOM 884 C C . ARG A 1 104 ? 5.620 -0.875 -11.598 1.00 92.94 104 ARG A C 1
ATOM 886 O O . ARG A 1 104 ? 5.775 0.232 -11.069 1.00 92.94 104 ARG A O 1
ATOM 893 N N . SER A 1 105 ? 6.346 -1.281 -12.642 1.00 93.06 105 SER A N 1
ATOM 894 C CA . SER A 1 105 ? 7.279 -0.419 -13.376 1.00 93.06 105 SER A CA 1
ATOM 895 C C . SER A 1 105 ? 7.396 -0.815 -14.849 1.00 93.06 105 SER A C 1
ATOM 897 O O . SER A 1 105 ? 8.031 -1.811 -15.182 1.00 93.06 105 SER A O 1
ATOM 899 N N . GLY A 1 106 ? 6.767 -0.044 -15.745 1.00 88.56 106 GLY A N 1
ATOM 900 C CA . GLY A 1 106 ? 6.616 -0.459 -17.144 1.00 88.56 106 GLY A CA 1
ATOM 901 C C . GLY A 1 106 ? 5.846 -1.782 -17.224 1.00 88.56 106 GLY A C 1
ATOM 902 O O . GLY A 1 106 ? 4.748 -1.885 -16.674 1.00 88.56 106 GLY A O 1
ATOM 903 N N . ASP A 1 107 ? 6.453 -2.794 -17.843 1.00 91.31 107 ASP A N 1
ATOM 904 C CA . ASP A 1 107 ? 5.897 -4.152 -17.927 1.00 91.31 107 ASP A CA 1
ATOM 905 C C . ASP A 1 107 ? 6.193 -5.018 -16.690 1.00 91.31 107 ASP A C 1
ATOM 907 O O . ASP A 1 107 ? 5.587 -6.077 -16.518 1.00 91.31 107 ASP A O 1
ATOM 911 N N . LEU A 1 108 ? 7.096 -4.580 -15.806 1.00 94.00 108 LEU A N 1
ATOM 912 C CA . LEU A 1 108 ? 7.441 -5.313 -14.589 1.00 94.00 108 LEU A CA 1
ATOM 913 C C . LEU A 1 108 ? 6.328 -5.187 -13.551 1.00 94.00 108 LEU A C 1
ATOM 915 O O . LEU A 1 108 ? 5.830 -4.086 -13.283 1.00 94.00 108 LEU A O 1
ATOM 919 N N . ARG A 1 109 ? 5.962 -6.320 -12.945 1.00 94.38 109 ARG A N 1
ATOM 920 C CA . ARG A 1 109 ? 4.949 -6.412 -11.891 1.00 94.38 109 ARG A CA 1
ATOM 921 C C . ARG A 1 109 ? 5.381 -7.403 -10.822 1.00 94.38 109 ARG A C 1
ATOM 923 O O . ARG A 1 109 ? 5.903 -8.461 -11.160 1.00 94.38 109 ARG A O 1
ATOM 930 N N . ASP A 1 110 ? 5.114 -7.077 -9.565 1.00 93.69 110 ASP A N 1
ATOM 931 C CA . ASP A 1 110 ? 5.282 -7.994 -8.438 1.00 93.69 110 ASP A CA 1
ATOM 932 C C . ASP A 1 110 ? 4.113 -7.853 -7.460 1.00 93.69 110 ASP A C 1
ATOM 934 O O . ASP A 1 110 ? 3.691 -6.734 -7.170 1.00 93.69 110 ASP A O 1
ATOM 938 N N . ASN A 1 111 ? 3.582 -8.976 -6.974 1.00 93.19 111 ASN A N 1
ATOM 939 C CA . ASN A 1 111 ? 2.438 -9.011 -6.063 1.00 93.19 111 ASN A CA 1
ATOM 940 C C . ASN A 1 111 ? 2.886 -9.522 -4.699 1.00 93.19 111 ASN A C 1
ATOM 942 O O . ASN A 1 111 ? 3.485 -10.589 -4.592 1.00 93.19 111 ASN A O 1
ATOM 946 N N . VAL A 1 112 ? 2.536 -8.783 -3.654 1.00 90.75 112 VAL A N 1
ATOM 947 C CA . VAL A 1 112 ? 2.931 -9.068 -2.279 1.00 90.75 112 VAL A CA 1
ATOM 948 C C . VAL A 1 112 ? 1.681 -9.166 -1.418 1.00 90.75 112 VAL A C 1
ATOM 950 O O . VAL A 1 112 ? 0.853 -8.253 -1.397 1.00 90.75 112 VAL A O 1
ATOM 953 N N . ALA A 1 113 ? 1.546 -10.285 -0.713 1.00 88.56 113 ALA A N 1
ATOM 954 C CA . ALA A 1 113 ? 0.556 -10.436 0.339 1.00 88.56 113 ALA A CA 1
ATOM 955 C C . ALA A 1 113 ? 1.121 -9.882 1.649 1.00 88.56 113 ALA A C 1
ATOM 957 O O . ALA A 1 113 ? 2.314 -9.999 1.933 1.00 88.56 113 ALA A O 1
ATOM 958 N N . ASN A 1 114 ? 0.256 -9.260 2.432 1.00 86.06 114 ASN A N 1
ATOM 959 C CA . ASN A 1 114 ? 0.564 -8.821 3.774 1.00 86.06 114 ASN A CA 1
ATOM 960 C C . ASN A 1 114 ? -0.172 -9.721 4.761 1.00 86.06 114 ASN A C 1
ATOM 962 O O . ASN A 1 114 ? -1.381 -9.606 4.934 1.00 86.06 114 ASN A O 1
ATOM 966 N N . ASP A 1 115 ? 0.587 -10.585 5.427 1.00 80.31 115 ASP A N 1
ATOM 967 C CA . ASP A 1 115 ? 0.066 -11.563 6.388 1.00 80.31 115 ASP A CA 1
ATOM 968 C C . ASP A 1 115 ? -0.278 -10.940 7.755 1.00 80.31 115 ASP A C 1
ATOM 970 O O . ASP A 1 115 ? -0.562 -11.644 8.723 1.00 80.31 115 ASP A O 1
ATOM 974 N N . PHE A 1 116 ? -0.220 -9.610 7.871 1.00 77.69 116 PHE A N 1
ATOM 975 C CA . PHE A 1 116 ? -0.677 -8.918 9.065 1.00 77.69 116 PHE A CA 1
ATOM 976 C C . PHE A 1 116 ? -2.206 -8.939 9.112 1.00 77.69 116 PHE A C 1
ATOM 978 O O . PHE A 1 116 ? -2.856 -8.244 8.336 1.00 77.69 116 PHE A O 1
ATOM 985 N N . GLU A 1 117 ? -2.777 -9.705 10.042 1.00 68.31 117 GLU A N 1
ATOM 986 C CA . GLU A 1 117 ? -4.225 -9.745 10.256 1.00 68.31 117 GLU A CA 1
ATOM 987 C C . GLU A 1 117 ? -4.733 -8.411 10.836 1.00 68.31 117 GLU A C 1
ATOM 989 O O . GLU A 1 117 ? -4.408 -8.061 11.982 1.00 68.31 117 GLU A O 1
ATOM 994 N N . PRO A 1 118 ? -5.560 -7.652 10.092 1.00 62.91 118 PRO A N 1
ATOM 995 C CA . PRO A 1 118 ? -6.146 -6.424 10.600 1.00 62.91 118 PRO A CA 1
ATOM 996 C C . PRO A 1 118 ? -7.122 -6.744 11.734 1.00 62.91 118 PRO A C 1
ATOM 998 O O . PRO A 1 118 ? -8.098 -7.469 11.554 1.00 62.91 118 PRO A O 1
ATOM 1001 N N . ARG A 1 119 ? -6.913 -6.158 12.914 1.00 65.12 119 ARG A N 1
ATOM 1002 C CA . ARG A 1 119 ? -7.940 -6.148 13.965 1.00 65.12 119 ARG A CA 1
ATOM 1003 C C . ARG A 1 119 ? -8.938 -5.030 13.666 1.00 65.12 119 ARG A C 1
ATOM 1005 O O . ARG A 1 119 ? -8.736 -3.895 14.099 1.00 65.12 119 ARG A O 1
ATOM 1012 N N . CYS A 1 120 ? -9.952 -5.329 12.865 1.00 62.56 120 CYS A N 1
ATOM 1013 C CA . CYS A 1 120 ? -11.043 -4.411 12.533 1.00 62.56 120 CYS A CA 1
ATOM 1014 C C . CYS A 1 120 ? -12.272 -4.719 13.398 1.00 62.56 120 CYS A C 1
ATOM 1016 O O . CYS A 1 120 ? -12.524 -5.885 13.705 1.00 62.56 120 CYS A O 1
ATOM 1018 N N . GLU A 1 121 ? -13.022 -3.693 13.803 1.00 59.16 121 GLU A N 1
ATOM 1019 C CA . GLU A 1 121 ? -14.409 -3.899 14.244 1.00 59.16 121 GLU A CA 1
ATOM 1020 C C . GLU A 1 121 ? -15.304 -3.990 13.000 1.00 59.16 121 GLU A C 1
ATOM 1022 O O . GLU A 1 121 ? -15.023 -3.327 11.999 1.00 59.16 121 GLU A O 1
ATOM 1027 N N . GLY A 1 122 ? -16.313 -4.863 13.054 1.00 50.75 122 GLY A N 1
ATOM 1028 C CA . GLY A 1 122 ? -17.307 -5.062 11.993 1.00 50.75 122 GLY A CA 1
ATOM 1029 C C . GLY A 1 122 ? -18.636 -4.393 12.301 1.00 50.75 122 GLY A C 1
ATOM 1030 O O . GLY A 1 122 ? -18.881 -4.088 13.491 1.00 50.75 122 GLY A O 1
#